Protein AF-A0AAE1ISF0-F1 (afdb_monomer)

Structure (mmCIF, N/CA/C/O backbone):
data_AF-A0AAE1ISF0-F1
#
_entry.id   AF-A0AAE1ISF0-F1
#
loop_
_atom_site.group_PDB
_atom_site.id
_atom_site.type_symbol
_atom_site.label_atom_id
_atom_site.label_alt_id
_atom_site.label_comp_id
_atom_site.label_asym_id
_atom_site.label_entity_id
_atom_site.label_seq_id
_atom_site.pdbx_PDB_ins_code
_atom_site.Cartn_x
_atom_site.Cartn_y
_atom_site.Cartn_z
_atom_site.occupancy
_atom_site.B_iso_or_equiv
_atom_site.auth_seq_id
_atom_site.auth_comp_id
_atom_site.auth_asym_id
_atom_site.auth_atom_id
_atom_site.pdbx_PDB_model_num
ATOM 1 N N . MET A 1 1 ? 34.590 -32.516 -6.963 1.00 61.50 1 MET A N 1
ATOM 2 C CA . MET A 1 1 ? 34.085 -32.127 -5.624 1.00 61.50 1 MET A CA 1
ATOM 3 C C . MET A 1 1 ? 33.692 -30.643 -5.489 1.00 61.50 1 MET A C 1
ATOM 5 O O . MET A 1 1 ? 33.283 -30.258 -4.407 1.00 61.50 1 MET A O 1
ATOM 9 N N . ALA A 1 2 ? 33.742 -29.806 -6.541 1.00 74.88 2 ALA A N 1
ATOM 10 C CA . ALA A 1 2 ? 33.439 -28.364 -6.428 1.00 74.88 2 ALA A CA 1
ATOM 11 C C . ALA A 1 2 ? 32.030 -27.944 -6.907 1.00 74.88 2 ALA A C 1
ATOM 13 O O . ALA A 1 2 ? 31.653 -26.792 -6.751 1.00 74.88 2 ALA A O 1
ATOM 14 N N . ILE A 1 3 ? 31.241 -28.858 -7.481 1.00 84.19 3 ILE A N 1
ATOM 15 C CA . ILE A 1 3 ? 29.954 -28.531 -8.129 1.00 84.19 3 ILE A CA 1
ATOM 16 C C . ILE A 1 3 ? 28.815 -28.418 -7.100 1.00 84.19 3 ILE A C 1
ATOM 18 O O . ILE A 1 3 ? 27.972 -27.531 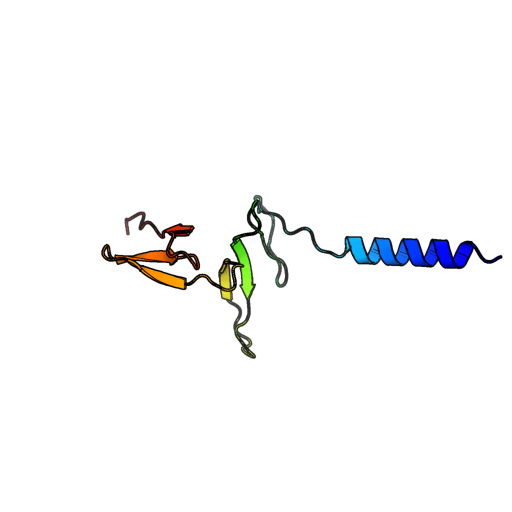-7.187 1.00 84.19 3 ILE A O 1
ATOM 22 N N . LEU A 1 4 ? 28.829 -29.285 -6.083 1.00 86.88 4 LEU A N 1
ATOM 23 C CA . LEU A 1 4 ? 27.817 -29.337 -5.026 1.00 86.88 4 LEU A CA 1
ATOM 24 C C . LEU A 1 4 ? 27.606 -27.998 -4.276 1.00 86.88 4 LEU A C 1
ATOM 26 O O . LEU A 1 4 ? 26.449 -27.603 -4.129 1.00 86.88 4 LEU A O 1
ATOM 30 N N . PRO A 1 5 ? 28.650 -27.257 -3.842 1.00 89.94 5 PRO A N 1
ATOM 31 C CA . PRO A 1 5 ? 28.449 -25.979 -3.153 1.00 89.94 5 PRO A CA 1
ATOM 32 C C . PRO A 1 5 ? 27.880 -24.880 -4.062 1.00 89.94 5 PRO A C 1
ATOM 34 O O . PRO A 1 5 ? 27.084 -24.071 -3.595 1.00 89.94 5 PRO A O 1
ATOM 37 N N . TYR A 1 6 ? 28.217 -24.869 -5.358 1.00 90.50 6 TYR A N 1
ATOM 38 C CA . TYR A 1 6 ? 27.648 -23.914 -6.318 1.00 90.50 6 TYR A CA 1
ATOM 39 C C . TYR A 1 6 ? 26.161 -24.174 -6.564 1.00 90.50 6 TYR A C 1
ATOM 41 O O . TYR A 1 6 ? 25.362 -23.240 -6.557 1.00 90.50 6 TYR A O 1
ATOM 49 N N . VAL A 1 7 ? 25.773 -25.443 -6.719 1.00 92.88 7 VAL A N 1
ATOM 50 C CA . VAL A 1 7 ? 24.361 -25.831 -6.857 1.00 92.88 7 VAL A CA 1
ATOM 51 C C . VAL A 1 7 ? 23.573 -25.445 -5.603 1.00 92.88 7 VAL A C 1
ATOM 53 O O . VAL 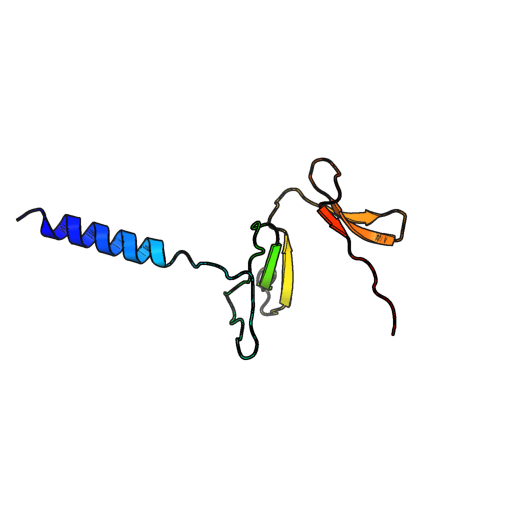A 1 7 ? 22.497 -24.859 -5.709 1.00 92.88 7 VAL A O 1
ATOM 56 N N . LEU A 1 8 ? 24.127 -25.688 -4.411 1.00 90.19 8 LEU A N 1
ATOM 57 C CA . LEU A 1 8 ? 23.486 -25.305 -3.154 1.00 90.19 8 LEU A CA 1
ATOM 58 C C . LEU A 1 8 ? 23.349 -23.778 -3.015 1.00 90.19 8 LEU A C 1
ATOM 60 O O . LEU A 1 8 ? 22.307 -23.296 -2.572 1.00 90.19 8 LEU A O 1
ATOM 64 N N . ALA A 1 9 ? 24.360 -23.007 -3.422 1.00 90.94 9 ALA A N 1
ATOM 65 C CA . ALA A 1 9 ? 24.307 -21.545 -3.417 1.00 90.94 9 ALA A CA 1
ATOM 66 C C . ALA A 1 9 ? 23.224 -21.000 -4.367 1.00 90.94 9 ALA A C 1
ATOM 68 O O . ALA A 1 9 ? 22.468 -20.109 -3.984 1.00 90.94 9 ALA A O 1
ATOM 69 N N . LEU A 1 10 ? 23.092 -21.575 -5.567 1.00 89.88 10 LEU A N 1
ATOM 70 C CA . LEU A 1 10 ? 22.059 -21.198 -6.540 1.00 89.88 10 LEU A CA 1
ATOM 71 C C . LEU A 1 10 ? 20.643 -21.504 -6.034 1.00 89.88 10 LEU A C 1
ATOM 73 O O . LEU A 1 10 ? 19.749 -20.676 -6.192 1.00 89.88 10 LEU A O 1
ATOM 77 N N . ILE A 1 11 ? 20.442 -22.649 -5.375 1.00 89.31 11 ILE A N 1
ATOM 78 C CA . ILE A 1 11 ? 19.148 -23.008 -4.772 1.00 89.31 11 ILE A CA 1
ATOM 79 C C . ILE A 1 11 ? 18.780 -22.028 -3.652 1.00 89.31 11 ILE A C 1
ATOM 81 O O . ILE A 1 11 ? 17.641 -21.571 -3.591 1.00 89.31 11 ILE A O 1
ATOM 85 N N . ASN A 1 12 ? 19.734 -21.662 -2.790 1.00 84.06 12 ASN A N 1
ATOM 86 C CA . ASN A 1 12 ? 19.497 -20.680 -1.728 1.00 84.06 12 ASN A CA 1
ATOM 87 C C . ASN A 1 12 ? 19.185 -19.289 -2.291 1.00 84.06 12 ASN A C 1
ATOM 89 O O . ASN A 1 12 ? 18.264 -18.633 -1.809 1.00 84.06 12 ASN A O 1
ATOM 93 N N . LEU A 1 13 ? 19.900 -18.861 -3.334 1.00 84.19 13 LEU A N 1
ATOM 94 C CA . LEU A 1 13 ? 19.624 -17.602 -4.022 1.00 84.19 13 LEU A CA 1
ATOM 95 C C . LEU A 1 13 ? 18.221 -17.606 -4.643 1.00 84.19 13 LEU A C 1
ATOM 97 O O . LEU A 1 13 ? 17.473 -16.652 -4.470 1.00 84.19 13 LEU A O 1
ATOM 101 N N . PHE A 1 14 ? 17.823 -18.700 -5.293 1.00 79.19 14 PHE A N 1
ATOM 102 C CA . PHE A 1 14 ? 16.489 -18.849 -5.876 1.00 79.19 14 PHE A CA 1
ATOM 103 C C . PHE A 1 14 ? 15.376 -18.862 -4.811 1.00 79.19 14 PHE A C 1
ATOM 105 O O . PHE A 1 14 ? 14.359 -18.181 -4.951 1.00 79.19 14 PHE A O 1
ATOM 112 N N . MET A 1 15 ? 15.582 -19.570 -3.698 1.00 75.81 15 MET A N 1
ATOM 113 C CA . MET A 1 15 ? 14.682 -19.563 -2.533 1.00 75.81 15 MET A CA 1
ATOM 114 C C . MET A 1 15 ? 14.585 -18.172 -1.886 1.00 75.81 15 MET A C 1
ATOM 116 O O . MET A 1 15 ? 13.537 -17.790 -1.372 1.00 75.81 15 MET A O 1
ATOM 120 N N . PHE A 1 16 ? 15.661 -17.385 -1.927 1.00 70.00 16 PHE A N 1
ATOM 121 C CA . PHE A 1 16 ? 15.654 -15.996 -1.477 1.00 70.00 16 PHE A CA 1
ATOM 122 C C . PHE A 1 16 ? 14.887 -15.088 -2.450 1.00 70.00 16 PHE A C 1
ATOM 124 O O . PHE A 1 16 ? 14.050 -14.299 -2.019 1.00 70.00 16 PHE A O 1
ATOM 131 N N . CYS A 1 17 ? 15.090 -15.244 -3.761 1.00 66.25 17 CYS A N 1
ATOM 132 C CA . CYS A 1 17 ? 14.356 -14.499 -4.787 1.00 66.25 17 CYS A CA 1
ATOM 133 C C . CYS A 1 17 ? 12.850 -14.792 -4.762 1.00 66.25 17 CYS A C 1
ATOM 135 O O . CYS A 1 17 ? 12.052 -13.880 -4.940 1.00 66.25 17 CYS A O 1
ATOM 137 N N . THR A 1 18 ? 12.435 -16.028 -4.484 1.00 58.41 18 THR A N 1
ATOM 138 C CA . THR A 1 18 ? 11.008 -16.392 -4.367 1.00 58.41 18 THR A CA 1
ATOM 139 C C . THR A 1 18 ? 10.333 -15.836 -3.108 1.00 58.41 18 THR A C 1
ATOM 141 O O . THR A 1 18 ? 9.105 -15.788 -3.049 1.00 58.41 18 THR A O 1
ATOM 144 N N . ARG A 1 19 ? 11.099 -15.339 -2.122 1.00 57.62 19 ARG A N 1
ATOM 145 C CA . ARG A 1 19 ? 10.560 -14.533 -1.011 1.00 57.62 19 ARG A CA 1
ATOM 146 C C . ARG A 1 19 ? 10.262 -13.083 -1.391 1.00 57.62 19 ARG A C 1
ATOM 148 O O . ARG A 1 19 ? 9.696 -12.368 -0.563 1.00 57.62 19 ARG A O 1
ATOM 155 N N . LEU A 1 20 ? 10.606 -12.632 -2.601 1.00 55.81 20 LEU A N 1
ATOM 156 C CA . LEU A 1 20 ? 10.102 -11.364 -3.128 1.00 55.81 20 LEU A CA 1
ATOM 157 C C . LEU A 1 20 ? 8.590 -11.527 -3.335 1.00 55.81 20 LEU A C 1
ATOM 159 O O . LEU A 1 20 ? 8.129 -12.079 -4.328 1.00 55.81 20 LEU A O 1
ATOM 163 N N . SER A 1 21 ? 7.832 -11.135 -2.312 1.00 57.88 21 SER A N 1
ATOM 164 C CA . SER A 1 21 ? 6.384 -11.299 -2.218 1.00 57.88 21 SER A CA 1
ATOM 165 C C . SER A 1 21 ? 5.686 -10.747 -3.460 1.00 57.88 21 SER A C 1
ATOM 167 O O . SER A 1 21 ? 5.759 -9.551 -3.735 1.00 57.88 21 SER A O 1
ATOM 169 N N . TYR A 1 22 ? 4.949 -11.606 -4.163 1.00 58.59 22 TYR A N 1
ATOM 170 C CA . TYR A 1 22 ? 3.969 -11.179 -5.154 1.00 58.59 22 TYR A CA 1
ATOM 171 C C . TYR A 1 22 ? 2.799 -10.534 -4.404 1.00 58.59 22 TYR A C 1
ATOM 173 O O . TYR A 1 22 ? 2.096 -11.206 -3.645 1.00 58.59 22 TYR A O 1
ATOM 181 N N . ALA A 1 23 ? 2.646 -9.218 -4.532 1.00 63.81 23 ALA A N 1
ATOM 182 C CA . ALA A 1 23 ? 1.475 -8.528 -4.010 1.00 63.81 23 ALA A CA 1
ATOM 183 C C . ALA A 1 23 ? 0.292 -8.818 -4.940 1.00 63.81 23 ALA A C 1
ATOM 185 O O . ALA A 1 23 ? 0.409 -8.679 -6.156 1.00 63.81 23 ALA A O 1
ATOM 186 N N . THR A 1 24 ? -0.821 -9.278 -4.377 1.00 77.81 24 THR A N 1
ATOM 187 C CA . THR A 1 24 ? -2.033 -9.581 -5.144 1.00 77.81 24 THR A CA 1
ATOM 188 C C . THR A 1 24 ? -2.815 -8.292 -5.377 1.00 77.81 24 THR A C 1
ATOM 190 O O . THR A 1 24 ? -2.832 -7.422 -4.516 1.00 77.81 24 THR A O 1
ATOM 193 N N . ASP A 1 25 ? -3.472 -8.136 -6.523 1.00 87.94 25 ASP A N 1
ATOM 194 C CA . ASP A 1 25 ? -4.306 -6.955 -6.810 1.00 87.94 25 ASP A CA 1
ATOM 195 C C . ASP A 1 25 ? -5.753 -7.117 -6.315 1.00 87.94 25 ASP A C 1
ATOM 197 O O . ASP A 1 25 ? -6.526 -6.161 -6.298 1.00 87.94 25 ASP A O 1
ATOM 201 N N . THR A 1 26 ? -6.107 -8.329 -5.880 1.00 89.00 26 THR A N 1
ATOM 202 C CA . THR A 1 26 ? -7.466 -8.728 -5.517 1.00 89.00 26 THR A CA 1
ATOM 203 C C . THR A 1 26 ? -7.479 -9.420 -4.154 1.00 89.00 26 THR A C 1
ATOM 205 O O . THR A 1 26 ? -6.592 -10.217 -3.846 1.00 89.00 26 THR A O 1
ATOM 208 N N . LEU A 1 27 ? -8.511 -9.138 -3.356 1.00 90.06 27 LEU A N 1
ATOM 209 C CA . LEU A 1 27 ? -8.853 -9.864 -2.133 1.00 90.06 27 LEU A CA 1
ATOM 210 C C . LEU A 1 27 ? -10.232 -10.494 -2.332 1.00 90.06 27 LEU A C 1
ATOM 212 O O . LEU A 1 27 ? -11.210 -9.778 -2.547 1.00 90.06 27 LEU A O 1
ATOM 216 N N . THR A 1 28 ? -10.320 -11.822 -2.305 1.00 90.00 28 THR A N 1
ATOM 217 C CA . THR A 1 28 ? -11.604 -12.513 -2.488 1.00 90.00 28 THR A CA 1
ATOM 218 C C . THR A 1 28 ? -12.331 -12.694 -1.161 1.00 90.00 28 THR A C 1
ATOM 220 O O . THR A 1 28 ? -11.758 -12.539 -0.081 1.00 90.00 28 THR A O 1
ATOM 223 N N . GLN A 1 29 ? -13.606 -13.078 -1.228 1.00 91.69 29 GLN A N 1
ATOM 224 C CA . GLN A 1 29 ? -14.379 -13.417 -0.037 1.00 91.69 29 GLN A CA 1
ATOM 225 C C . GLN A 1 29 ? -13.638 -14.459 0.820 1.00 91.69 29 GLN A C 1
ATOM 227 O O . GLN A 1 29 ? -13.000 -15.370 0.288 1.00 91.69 29 GLN A O 1
ATOM 232 N N . PHE A 1 30 ? -13.722 -14.301 2.144 1.00 93.00 30 PHE A N 1
ATOM 233 C CA . PHE A 1 30 ? -13.062 -15.141 3.156 1.00 93.00 30 PHE A CA 1
ATOM 234 C C . PHE A 1 30 ? -11.529 -15.060 3.206 1.00 93.00 30 PHE A C 1
ATOM 236 O O . PHE A 1 30 ? -10.917 -15.741 4.027 1.00 93.00 30 PHE A O 1
ATOM 243 N N . GLN A 1 31 ? -10.897 -14.211 2.391 1.00 90.00 31 GLN A N 1
ATOM 244 C CA . GLN A 1 31 ? -9.484 -13.882 2.548 1.00 90.00 31 GLN A CA 1
ATOM 245 C C . GLN A 1 31 ? -9.315 -12.690 3.490 1.00 90.00 31 GLN A C 1
ATOM 247 O O . GLN A 1 31 ? -10.084 -11.731 3.462 1.00 90.00 31 GLN A O 1
ATOM 252 N N . SER A 1 32 ? -8.275 -12.743 4.316 1.00 89.00 32 SER A N 1
ATOM 253 C CA . SER A 1 32 ? -7.848 -11.637 5.171 1.00 89.00 32 SER A CA 1
ATOM 254 C C . SER A 1 32 ? -6.523 -11.074 4.673 1.00 89.00 32 SER A C 1
ATOM 256 O O . SER A 1 32 ? -5.648 -11.844 4.274 1.00 89.00 32 SER A O 1
ATOM 258 N N . LEU A 1 33 ? -6.344 -9.756 4.765 1.00 88.94 33 LEU A N 1
ATOM 259 C CA . LEU A 1 33 ? -5.059 -9.096 4.538 1.00 88.94 33 LEU A CA 1
ATOM 260 C C . LEU A 1 33 ? -4.347 -8.923 5.893 1.00 88.94 33 LEU A C 1
ATOM 262 O O . LEU A 1 33 ? -4.750 -8.051 6.662 1.00 88.94 33 LEU A O 1
ATOM 266 N N . PRO A 1 34 ? -3.358 -9.766 6.244 1.00 84.94 34 PRO A N 1
ATOM 267 C CA . PRO A 1 34 ? -2.657 -9.638 7.517 1.00 84.94 34 P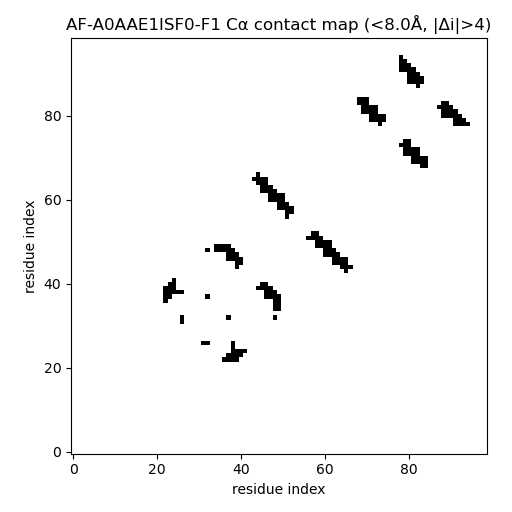RO A CA 1
ATOM 268 C C . PRO A 1 34 ? -1.705 -8.436 7.501 1.00 84.94 34 PRO A C 1
ATOM 270 O O . PRO A 1 34 ? -1.314 -7.951 6.437 1.00 84.94 34 PRO A O 1
ATOM 273 N N . ASP A 1 35 ? -1.299 -7.988 8.689 1.00 80.19 35 ASP A N 1
ATOM 274 C CA . ASP A 1 35 ? -0.323 -6.906 8.829 1.00 80.19 35 ASP A CA 1
ATOM 275 C C . ASP A 1 35 ? 0.995 -7.235 8.098 1.00 80.19 35 ASP A C 1
ATOM 277 O O . ASP A 1 35 ? 1.432 -8.390 8.036 1.00 80.19 35 ASP A O 1
ATOM 281 N N . GLY A 1 36 ? 1.599 -6.223 7.477 1.00 82.38 36 GLY A N 1
ATOM 282 C CA . GLY A 1 36 ? 2.779 -6.365 6.618 1.00 82.38 36 GLY A CA 1
ATOM 283 C C . GLY A 1 36 ? 2.523 -6.935 5.213 1.00 82.38 36 GLY A C 1
ATOM 284 O O . GLY A 1 36 ? 3.461 -7.001 4.416 1.00 82.38 36 GLY A O 1
ATOM 285 N N . ARG A 1 37 ? 1.288 -7.325 4.866 1.00 88.00 37 ARG A N 1
ATOM 286 C CA . ARG A 1 37 ? 0.883 -7.616 3.479 1.00 88.00 37 ARG A CA 1
ATOM 287 C C . ARG A 1 37 ? 0.120 -6.435 2.891 1.00 88.00 37 ARG A C 1
ATOM 289 O O . ARG A 1 37 ? -0.595 -5.722 3.590 1.00 88.00 37 ARG A O 1
ATOM 296 N N . THR A 1 38 ? 0.233 -6.282 1.579 1.00 91.81 38 THR A N 1
ATOM 297 C CA . THR A 1 38 ? -0.462 -5.240 0.827 1.00 91.81 38 THR A CA 1
ATOM 298 C C . THR A 1 38 ? -1.049 -5.794 -0.463 1.00 91.81 38 THR A C 1
ATOM 300 O O . THR A 1 38 ? -0.581 -6.809 -0.991 1.00 91.81 38 THR A O 1
ATOM 303 N N . LEU A 1 39 ? -2.091 -5.125 -0.951 1.00 92.50 39 LEU A N 1
ATOM 304 C CA . LEU A 1 39 ? -2.615 -5.320 -2.293 1.00 92.50 39 LEU A CA 1
ATOM 305 C C . LEU A 1 39 ? -2.029 -4.247 -3.198 1.00 92.50 39 LEU A C 1
ATOM 307 O O . LEU A 1 39 ? -2.088 -3.069 -2.856 1.00 92.50 39 LEU A O 1
ATOM 311 N N . VAL A 1 40 ? -1.481 -4.634 -4.342 1.00 91.12 40 VAL A N 1
ATOM 312 C CA . VAL A 1 40 ? -0.886 -3.696 -5.301 1.00 91.12 40 VAL A CA 1
ATOM 313 C C . VAL A 1 40 ? -1.731 -3.703 -6.560 1.00 91.12 40 VAL A C 1
ATOM 315 O O . VAL A 1 40 ? -2.033 -4.770 -7.084 1.00 91.12 40 VAL A O 1
ATOM 318 N N . SER A 1 41 ? -2.126 -2.525 -7.040 1.00 89.31 41 SER A N 1
ATOM 319 C CA . SER A 1 41 ? -2.885 -2.400 -8.283 1.00 89.31 41 SER A CA 1
ATOM 320 C C . SER A 1 41 ? -2.154 -3.077 -9.442 1.00 89.31 41 SER A C 1
ATOM 322 O O . SER A 1 41 ? -0.928 -3.171 -9.454 1.00 89.31 41 SER A O 1
ATOM 324 N N . ARG A 1 42 ? -2.906 -3.519 -10.455 1.00 86.88 42 ARG A N 1
ATOM 325 C CA . ARG A 1 42 ? -2.361 -4.214 -11.633 1.00 86.88 42 ARG A CA 1
ATOM 326 C C . ARG A 1 42 ? -1.169 -3.496 -12.285 1.00 86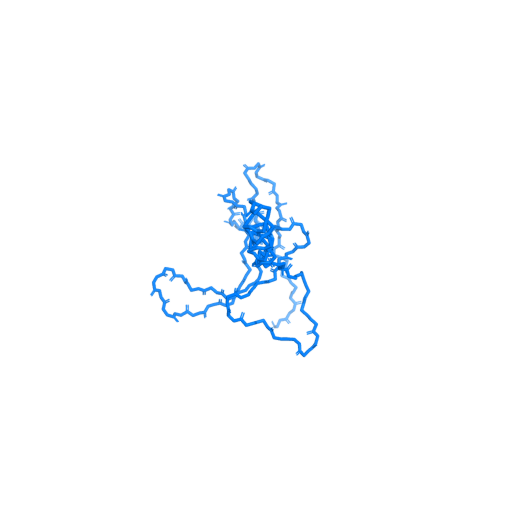.88 42 ARG A C 1
ATOM 328 O O . ARG A 1 42 ? -0.268 -4.148 -12.797 1.00 86.88 42 ARG A O 1
ATOM 335 N N . ASP A 1 43 ? -1.181 -2.168 -12.283 1.00 86.31 43 ASP A N 1
ATOM 336 C CA . ASP A 1 43 ? -0.144 -1.300 -12.850 1.00 86.31 43 ASP A CA 1
ATOM 337 C C . ASP A 1 43 ? 0.960 -0.901 -11.849 1.00 86.31 43 ASP A C 1
ATOM 339 O O . ASP A 1 43 ? 1.908 -0.213 -12.216 1.00 86.31 43 ASP A O 1
ATOM 343 N N . GLY A 1 44 ? 0.865 -1.320 -10.585 1.00 87.38 44 GLY A N 1
ATOM 344 C CA . GLY A 1 44 ? 1.840 -1.012 -9.536 1.00 87.38 44 GLY A CA 1
ATOM 345 C C . GLY A 1 44 ? 1.723 0.387 -8.923 1.00 87.38 44 GLY A C 1
ATOM 346 O O . GLY A 1 44 ? 2.502 0.721 -8.026 1.00 87.38 44 GLY A O 1
ATOM 347 N N . SER A 1 45 ? 0.771 1.194 -9.389 1.00 85.56 45 SER A N 1
ATOM 348 C CA . SER A 1 45 ? 0.577 2.594 -9.002 1.00 85.56 45 SER A CA 1
ATOM 349 C C . SER A 1 45 ? 0.086 2.766 -7.568 1.00 85.56 45 SER A C 1
ATOM 35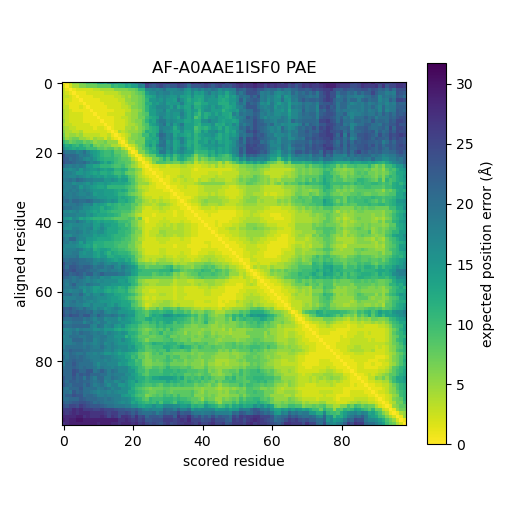1 O O . SER A 1 45 ? 0.567 3.638 -6.840 1.00 85.56 45 SER A O 1
ATOM 353 N N . PHE A 1 46 ? -0.867 1.937 -7.151 1.00 87.06 46 PHE A N 1
ATOM 354 C CA . PHE A 1 46 ? -1.540 2.041 -5.863 1.00 87.06 46 PHE A CA 1
ATOM 355 C C . PHE A 1 46 ? -1.266 0.813 -5.017 1.00 87.06 46 PHE A C 1
ATOM 357 O O . PHE A 1 46 ? -1.191 -0.309 -5.515 1.00 87.06 46 PHE A O 1
ATOM 364 N N . GLU A 1 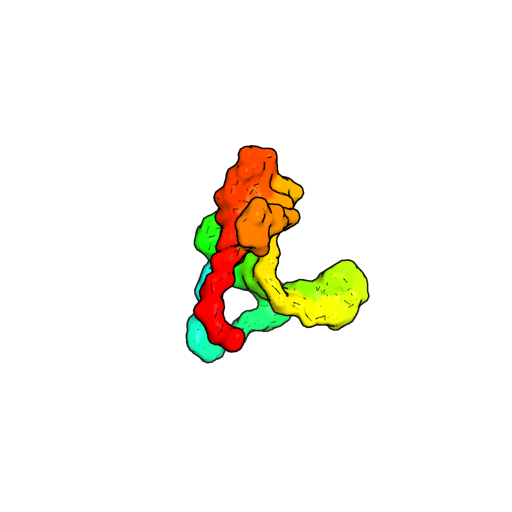47 ? -1.155 1.030 -3.716 1.00 91.69 47 GLU A N 1
ATOM 365 C CA . GLU A 1 47 ? -0.971 -0.037 -2.752 1.00 91.69 47 GLU A CA 1
ATOM 366 C C . GLU A 1 47 ? -1.905 0.171 -1.564 1.00 91.69 47 GLU A C 1
ATOM 368 O O . GLU A 1 47 ? -1.865 1.209 -0.908 1.00 91.69 47 GLU A O 1
ATOM 373 N N . LEU A 1 48 ? -2.759 -0.814 -1.306 1.00 91.69 48 LEU A N 1
ATOM 374 C CA . LEU A 1 48 ? -3.687 -0.846 -0.184 1.00 91.69 48 LEU A CA 1
ATOM 375 C C . LEU A 1 48 ? -3.112 -1.739 0.914 1.00 91.69 48 LEU A C 1
ATOM 377 O O . LEU A 1 48 ? -2.755 -2.891 0.666 1.00 91.69 48 LEU A O 1
ATOM 381 N N . GLY A 1 49 ? -3.062 -1.232 2.139 1.00 92.25 49 GLY A N 1
ATOM 382 C CA . GLY A 1 49 ? -2.654 -2.035 3.281 1.00 92.25 49 GLY A CA 1
ATOM 383 C C . GLY A 1 49 ? -2.589 -1.253 4.580 1.00 92.25 49 GLY A C 1
ATOM 384 O O . GLY A 1 49 ? -2.961 -0.079 4.651 1.00 92.25 49 GLY A O 1
ATOM 385 N N . PHE A 1 50 ? -2.125 -1.946 5.611 1.00 91.38 50 PHE A N 1
ATOM 386 C CA . PHE A 1 50 ? -1.926 -1.388 6.937 1.00 91.38 50 PHE A CA 1
ATOM 387 C C . PHE A 1 50 ? -0.574 -0.668 7.028 1.00 91.38 50 PHE A C 1
ATOM 389 O O . PHE A 1 50 ? 0.432 -1.148 6.505 1.00 91.38 50 PHE A O 1
ATOM 396 N N . PHE A 1 51 ? -0.544 0.496 7.676 1.00 87.25 51 PHE A N 1
ATOM 397 C CA . PHE A 1 51 ? 0.670 1.281 7.887 1.00 87.25 51 PHE A CA 1
ATOM 398 C C . PHE A 1 51 ? 0.674 1.987 9.244 1.00 87.25 51 PHE A C 1
ATOM 400 O O . PHE A 1 51 ? -0.361 2.428 9.745 1.00 87.25 51 PHE A O 1
ATOM 407 N N . SER A 1 52 ? 1.874 2.148 9.800 1.00 90.25 52 SER A N 1
ATOM 408 C CA . SER A 1 52 ? 2.119 2.893 11.035 1.00 90.25 52 SER A CA 1
ATOM 409 C C . SER A 1 52 ? 2.989 4.116 10.722 1.00 90.25 52 SER A C 1
ATOM 411 O O . SER A 1 52 ? 4.126 3.951 10.274 1.00 90.25 52 SER A O 1
ATOM 413 N N . PRO A 1 53 ? 2.485 5.350 10.891 1.00 85.88 53 PRO A N 1
ATOM 414 C CA . PRO A 1 53 ? 3.249 6.552 10.586 1.00 85.88 53 PRO A CA 1
ATOM 415 C C . PRO A 1 53 ? 4.350 6.793 11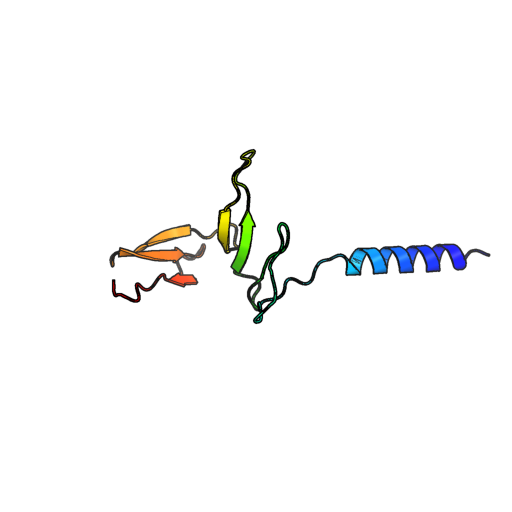.628 1.00 85.88 53 PRO A C 1
ATOM 417 O O . PRO A 1 53 ? 4.094 6.849 12.834 1.00 85.88 53 PRO A O 1
ATOM 420 N N . GLY A 1 54 ? 5.581 6.989 11.150 1.00 86.06 54 GLY A N 1
ATOM 421 C CA . GLY A 1 54 ? 6.739 7.289 11.994 1.00 86.06 54 GLY A CA 1
ATOM 422 C C . GLY A 1 54 ? 7.021 6.188 13.020 1.00 86.06 54 GLY A C 1
ATOM 423 O O . GLY A 1 54 ? 7.101 5.014 12.676 1.00 86.06 54 GLY A O 1
ATOM 424 N N . SER A 1 55 ? 7.181 6.576 14.286 1.00 87.62 55 SER A N 1
ATOM 425 C CA . SER A 1 55 ? 7.375 5.665 15.425 1.00 87.62 55 SER A CA 1
ATOM 426 C C . SER A 1 55 ? 6.080 5.364 16.194 1.00 87.62 55 SER A C 1
ATOM 428 O O . SER A 1 55 ? 6.125 4.821 17.301 1.00 87.62 55 SER A O 1
ATOM 430 N N . SER A 1 56 ? 4.920 5.736 15.642 1.00 88.88 56 SER A N 1
ATOM 431 C CA . SER A 1 56 ? 3.630 5.504 16.288 1.00 88.88 56 SER A CA 1
ATOM 432 C C . SER A 1 56 ? 3.295 4.014 16.360 1.00 88.88 56 SER A C 1
ATOM 434 O O . SER A 1 56 ? 3.595 3.247 15.447 1.00 88.88 56 SER A O 1
ATOM 436 N N . ARG A 1 57 ? 2.610 3.611 17.436 1.00 87.12 57 ARG A N 1
ATOM 437 C CA . ARG A 1 57 ? 1.996 2.276 17.557 1.00 87.12 57 ARG A CA 1
ATOM 438 C C . ARG A 1 57 ? 0.610 2.201 16.912 1.00 87.12 57 ARG A C 1
ATOM 440 O O . ARG A 1 57 ? 0.008 1.133 16.905 1.00 87.12 57 ARG A O 1
ATOM 447 N N . ASN A 1 58 ? 0.094 3.319 16.403 1.00 90.00 58 ASN A N 1
ATOM 448 C CA . ASN A 1 58 ? -1.203 3.350 15.744 1.00 90.00 58 ASN A CA 1
ATOM 449 C C . ASN A 1 58 ? -1.082 2.771 14.336 1.00 90.00 58 ASN A C 1
ATOM 451 O O . ASN A 1 58 ? -0.225 3.195 13.561 1.00 90.00 58 ASN A O 1
ATOM 455 N N . CYS A 1 59 ? -1.977 1.841 14.024 1.00 88.56 59 CYS A N 1
ATOM 456 C CA . CYS A 1 59 ? -2.086 1.207 12.724 1.00 88.56 59 CYS A CA 1
ATOM 457 C C . CYS A 1 59 ? -3.277 1.803 11.969 1.00 88.56 59 CYS A C 1
ATOM 459 O O . CYS A 1 59 ? -4.380 1.898 12.512 1.00 88.56 59 CYS A O 1
ATOM 461 N N . TYR A 1 60 ? -3.050 2.200 10.723 1.00 90.50 60 TYR A N 1
ATOM 462 C CA . TYR A 1 60 ? -4.058 2.770 9.840 1.00 90.50 60 TYR A CA 1
ATOM 463 C C . TYR A 1 60 ? -4.182 1.899 8.597 1.00 90.50 60 TYR A C 1
ATOM 465 O O . TYR A 1 60 ? -3.180 1.426 8.070 1.00 90.50 60 TYR A O 1
ATOM 473 N N . LEU A 1 61 ? -5.406 1.710 8.113 1.00 91.00 61 LEU A N 1
ATOM 474 C CA . LEU A 1 61 ? -5.655 1.136 6.795 1.00 91.00 61 LEU A CA 1
ATOM 475 C C . LEU A 1 61 ? -5.785 2.272 5.785 1.00 91.00 61 LEU A C 1
ATOM 477 O O . LEU A 1 61 ? -6.509 3.238 6.026 1.00 91.00 61 LEU A O 1
ATOM 481 N N . GLY A 1 62 ? -5.139 2.147 4.633 1.00 89.44 62 GLY A N 1
ATOM 482 C CA . GLY A 1 62 ? -5.339 3.106 3.557 1.00 89.44 62 GLY A CA 1
ATOM 483 C C . GLY A 1 62 ? -4.593 2.752 2.286 1.00 89.44 62 GLY A C 1
ATOM 484 O O . GLY A 1 62 ? -3.911 1.732 2.194 1.00 89.44 62 GLY A O 1
ATOM 485 N N . ILE A 1 63 ? -4.773 3.614 1.293 1.00 88.31 63 ILE A N 1
ATOM 486 C CA . ILE A 1 63 ? -4.201 3.465 -0.039 1.00 88.31 63 ILE A CA 1
ATOM 487 C C . ILE A 1 63 ? -3.062 4.470 -0.167 1.00 88.31 63 ILE A C 1
ATOM 489 O O . ILE A 1 63 ? -3.267 5.669 0.020 1.00 88.31 63 ILE A O 1
ATOM 493 N N . ARG A 1 64 ? -1.865 3.990 -0.504 1.00 85.44 64 ARG A N 1
ATOM 494 C CA . ARG A 1 64 ? -0.726 4.833 -0.868 1.00 85.44 64 ARG A CA 1
ATOM 495 C C . ARG A 1 64 ? -0.515 4.812 -2.373 1.00 85.44 64 ARG A C 1
ATOM 497 O O . ARG A 1 64 ? -0.633 3.768 -3.011 1.00 85.44 64 ARG A O 1
ATOM 504 N N . TYR A 1 65 ? -0.162 5.963 -2.926 1.00 86.31 65 TYR A N 1
ATOM 505 C CA . TYR A 1 65 ? 0.296 6.073 -4.304 1.00 86.31 65 TYR A CA 1
ATOM 506 C C . TYR A 1 65 ? 1.828 6.005 -4.322 1.00 86.31 65 TYR A C 1
ATOM 508 O O . TYR A 1 65 ? 2.489 6.711 -3.563 1.00 86.31 65 TYR A O 1
ATOM 516 N N . LYS A 1 66 ? 2.401 5.119 -5.142 1.00 80.44 66 LYS A N 1
ATOM 517 C CA . LYS A 1 66 ? 3.839 4.789 -5.124 1.00 80.44 66 LYS A CA 1
ATOM 518 C C . LYS A 1 66 ? 4.746 5.808 -5.816 1.00 80.44 66 LYS A C 1
ATOM 520 O O . LYS A 1 66 ? 5.965 5.658 -5.782 1.00 80.44 66 LYS A O 1
ATOM 525 N N . ASN A 1 67 ? 4.186 6.828 -6.458 1.00 78.25 67 ASN A N 1
ATOM 526 C CA . ASN A 1 67 ? 4.983 7.821 -7.161 1.00 78.25 67 ASN A CA 1
ATOM 527 C C . ASN A 1 67 ? 5.476 8.909 -6.196 1.00 78.25 67 ASN A C 1
ATOM 529 O O . ASN A 1 67 ? 4.687 9.694 -5.671 1.00 78.25 67 ASN A O 1
ATOM 533 N N . ASN A 1 68 ? 6.798 8.997 -6.035 1.00 72.44 68 ASN A N 1
ATOM 534 C CA . ASN A 1 68 ? 7.477 9.950 -5.149 1.00 72.44 68 ASN A CA 1
ATOM 535 C C . ASN A 1 68 ? 7.327 11.421 -5.561 1.00 72.44 68 ASN A C 1
ATOM 537 O O . ASN A 1 68 ? 7.914 12.303 -4.939 1.00 72.44 68 ASN A O 1
ATOM 541 N N . SER A 1 69 ? 6.617 11.712 -6.644 1.00 81.88 69 SER A N 1
ATOM 542 C CA . SER A 1 69 ? 6.539 13.063 -7.187 1.00 81.88 69 SER A CA 1
ATOM 543 C C . SER A 1 69 ? 5.140 13.446 -7.619 1.00 81.88 69 SER A C 1
ATOM 545 O O . SER A 1 69 ? 4.935 14.146 -8.606 1.00 81.88 69 SER A O 1
ATOM 547 N N . SER A 1 70 ? 4.155 12.930 -6.905 1.00 84.94 70 SER A N 1
ATOM 548 C CA . SER A 1 70 ? 2.762 13.271 -7.127 1.00 84.94 70 SER A CA 1
ATOM 549 C C . SER A 1 70 ? 2.180 13.952 -5.908 1.00 84.94 70 SER A C 1
ATOM 551 O O . SER A 1 70 ? 2.630 13.736 -4.785 1.00 84.94 70 SER A O 1
ATOM 553 N N . MET A 1 71 ? 1.217 14.830 -6.153 1.00 88.00 71 MET A N 1
ATOM 554 C CA . MET A 1 71 ? 0.708 15.765 -5.161 1.00 88.00 71 MET A CA 1
ATOM 555 C C . MET A 1 71 ? -0.786 15.566 -4.980 1.00 88.00 71 MET A C 1
ATOM 557 O O . MET A 1 71 ? -1.530 15.476 -5.955 1.00 88.00 71 MET A O 1
ATOM 561 N N . LEU A 1 72 ? -1.214 15.530 -3.723 1.00 88.81 72 LEU A N 1
ATOM 562 C CA . LEU A 1 72 ? -2.619 15.602 -3.365 1.00 88.81 72 LEU A CA 1
ATOM 563 C C . LEU A 1 72 ? -3.064 17.066 -3.405 1.00 88.81 72 LEU A C 1
ATOM 565 O O . LEU A 1 72 ? -2.439 17.910 -2.766 1.00 88.81 72 LEU A O 1
ATOM 569 N N . ASN A 1 73 ? -4.128 17.366 -4.140 1.00 91.31 73 ASN A N 1
ATOM 570 C CA . ASN A 1 73 ? -4.679 18.712 -4.252 1.00 91.31 73 ASN A CA 1
ATOM 571 C C . ASN A 1 73 ? -6.215 18.679 -4.218 1.00 91.31 73 ASN A C 1
ATOM 573 O O . ASN A 1 73 ? -6.823 17.638 -4.457 1.00 91.31 73 ASN A O 1
ATOM 577 N N . ILE A 1 74 ? -6.837 19.822 -3.941 1.00 90.50 74 ILE A N 1
ATOM 578 C CA . ILE A 1 74 ? -8.267 20.056 -4.140 1.00 90.50 74 ILE A CA 1
ATOM 579 C C . ILE A 1 74 ? -8.400 20.933 -5.385 1.00 90.50 74 ILE A C 1
ATOM 581 O O . ILE A 1 74 ? -7.800 22.006 -5.461 1.00 90.50 74 ILE A O 1
ATOM 585 N N . ASN A 1 75 ? -9.128 20.456 -6.393 1.00 89.94 75 ASN A N 1
ATOM 586 C CA . ASN A 1 75 ? -9.333 21.224 -7.618 1.00 89.94 75 ASN A CA 1
ATOM 587 C C . ASN A 1 75 ? -10.345 22.369 -7.398 1.00 89.94 75 ASN A C 1
ATOM 589 O O . ASN A 1 75 ? -10.948 22.506 -6.334 1.00 89.94 75 ASN A O 1
ATOM 593 N N . THR A 1 76 ? -10.565 23.190 -8.425 1.00 92.06 76 THR A N 1
ATOM 594 C CA . THR A 1 76 ? -11.519 24.315 -8.374 1.00 92.06 76 THR A CA 1
ATOM 595 C C . THR A 1 76 ? -12.970 23.891 -8.129 1.00 92.06 76 THR A C 1
ATOM 597 O O . THR A 1 76 ? -13.788 24.725 -7.759 1.00 92.06 76 THR A O 1
ATOM 600 N N . GLU A 1 77 ? -13.293 22.615 -8.334 1.00 91.94 77 GLU A N 1
ATOM 601 C CA . GLU A 1 77 ? -14.623 22.037 -8.124 1.00 91.94 77 GLU A CA 1
ATOM 602 C C . GLU A 1 77 ? -14.787 21.434 -6.717 1.00 91.94 77 GLU A C 1
ATOM 604 O O . GLU A 1 77 ? -15.864 20.958 -6.374 1.00 91.94 77 GLU A O 1
ATOM 609 N N . GLY A 1 78 ? -13.738 21.452 -5.887 1.00 89.56 78 GLY A N 1
ATOM 610 C CA . GLY A 1 78 ? -13.758 20.875 -4.542 1.00 89.56 78 GLY A CA 1
ATOM 611 C C . GLY A 1 78 ? -13.431 19.380 -4.487 1.00 89.56 78 GLY A C 1
ATOM 612 O O . GLY A 1 78 ? -13.443 18.798 -3.403 1.00 89.56 78 GLY A O 1
ATOM 613 N N . TYR A 1 79 ? -13.094 18.751 -5.615 1.00 90.44 79 TYR A N 1
ATOM 614 C CA . TYR A 1 79 ? -12.708 17.344 -5.643 1.00 90.44 79 TYR A CA 1
ATOM 615 C C . TYR A 1 79 ? -11.246 17.150 -5.268 1.00 90.44 79 TYR A C 1
ATOM 617 O O . TYR A 1 79 ? -10.352 17.888 -5.691 1.00 90.44 79 TYR A O 1
ATOM 625 N N . LEU A 1 80 ? -11.005 16.086 -4.512 1.00 90.06 80 LEU A N 1
ATOM 626 C CA . LEU A 1 80 ? -9.672 15.650 -4.140 1.00 90.06 80 LEU A CA 1
ATOM 627 C C . LEU A 1 80 ? -9.038 14.899 -5.319 1.00 90.06 8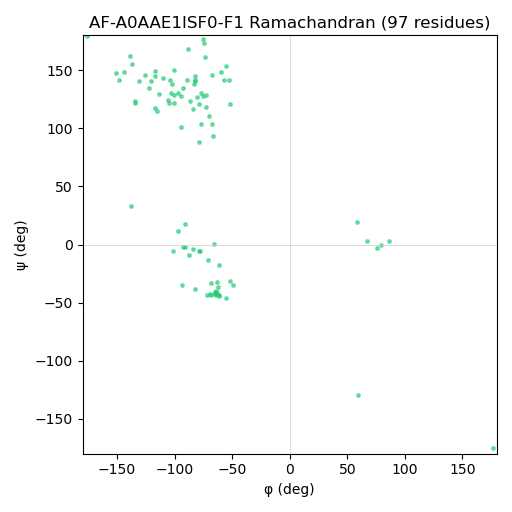0 LEU A C 1
ATOM 629 O O . LEU A 1 80 ? -9.579 13.908 -5.809 1.00 90.06 80 LEU A O 1
ATOM 633 N N . VAL A 1 81 ? -7.899 15.395 -5.793 1.00 91.12 81 VAL A N 1
ATOM 634 C CA . VAL A 1 81 ? -7.184 14.896 -6.973 1.00 91.12 81 VAL A CA 1
ATOM 635 C C . VAL A 1 81 ? -5.737 14.561 -6.641 1.00 91.12 81 VAL A C 1
ATOM 637 O O . VAL A 1 81 ? -5.094 15.241 -5.841 1.00 91.12 81 VAL A O 1
ATOM 640 N N . ILE A 1 82 ? -5.203 13.532 -7.297 1.00 88.56 82 ILE A N 1
ATOM 641 C CA . ILE A 1 82 ? -3.765 13.250 -7.324 1.00 88.56 82 ILE A CA 1
ATOM 642 C C . ILE A 1 82 ? -3.216 13.756 -8.652 1.00 88.56 82 ILE A C 1
ATOM 644 O O . ILE A 1 82 ? -3.652 13.317 -9.718 1.00 88.56 82 ILE A O 1
ATOM 648 N N . LEU A 1 83 ? -2.249 14.665 -8.581 1.00 89.50 83 LEU A N 1
ATOM 649 C CA . LEU A 1 83 ? -1.561 15.243 -9.730 1.00 89.50 83 LEU A CA 1
ATOM 650 C C . LEU A 1 83 ? -0.182 14.609 -9.902 1.00 89.50 83 LEU A C 1
ATOM 652 O O . LEU A 1 83 ? 0.541 14.429 -8.923 1.00 89.50 83 LEU A O 1
ATOM 656 N N . SER A 1 84 ? 0.197 14.303 -11.140 1.00 86.56 84 SER A N 1
ATOM 657 C CA . SER A 1 84 ? 1.570 13.918 -11.486 1.00 86.56 84 SER A CA 1
ATOM 658 C C . SER A 1 84 ? 2.517 15.129 -11.479 1.00 86.56 84 SER A C 1
ATOM 660 O O . SER A 1 84 ? 2.068 16.274 -11.409 1.00 86.56 84 SER A O 1
ATOM 662 N N . GLN A 1 85 ? 3.827 14.893 -11.642 1.00 85.69 85 GLN A N 1
ATOM 663 C CA . GLN A 1 85 ? 4.828 15.958 -11.850 1.00 85.69 85 GLN A CA 1
ATOM 664 C C . GLN A 1 85 ? 4.463 16.915 -12.995 1.00 85.69 85 GLN A C 1
ATOM 666 O O . GLN A 1 85 ? 4.783 18.097 -12.943 1.00 85.69 85 GLN A O 1
ATOM 671 N N . ASN A 1 86 ? 3.777 16.406 -14.020 1.00 88.19 86 ASN A N 1
ATOM 672 C CA . ASN A 1 86 ? 3.400 17.170 -15.206 1.00 88.19 86 ASN A CA 1
ATOM 673 C C . ASN A 1 86 ? 2.018 17.830 -15.056 1.00 88.19 86 ASN A C 1
ATOM 675 O O . ASN A 1 86 ? 1.394 18.167 -16.058 1.00 88.19 86 ASN A O 1
ATOM 679 N N . HIS A 1 87 ? 1.507 17.962 -13.826 1.00 85.50 87 HIS A N 1
ATOM 680 C CA . HIS A 1 87 ? 0.178 18.501 -13.509 1.00 85.50 87 HIS A CA 1
ATOM 681 C C . HIS A 1 87 ? -0.999 17.750 -14.157 1.00 85.50 87 HIS A C 1
ATOM 683 O O . HIS A 1 87 ? -2.111 18.272 -14.227 1.00 85.50 87 HIS A O 1
ATOM 689 N N . THR A 1 88 ? -0.796 16.508 -14.603 1.00 89.75 88 THR A N 1
ATOM 690 C CA . THR A 1 88 ? -1.891 15.670 -15.107 1.00 89.75 88 THR A CA 1
ATOM 691 C C . THR A 1 88 ? -2.632 15.009 -13.950 1.00 89.75 88 THR A C 1
ATOM 693 O O . THR A 1 88 ? -2.009 14.572 -12.980 1.00 89.75 88 THR A O 1
ATOM 696 N N . VAL A 1 89 ? -3.959 14.911 -14.049 1.00 89.00 89 VAL A N 1
ATOM 697 C CA . VAL A 1 89 ? -4.776 14.188 -13.065 1.00 89.00 89 VAL A CA 1
ATOM 698 C C . VAL A 1 89 ? -4.552 12.689 -13.241 1.00 89.00 89 VAL A C 1
ATOM 700 O O . VAL A 1 89 ? -4.837 12.132 -14.298 1.00 89.00 89 VAL A O 1
ATOM 703 N N . VAL A 1 90 ? -4.028 12.047 -12.201 1.00 86.94 90 VAL A N 1
ATOM 704 C CA . VAL A 1 90 ? -3.803 10.594 -12.137 1.00 86.94 90 VAL A CA 1
ATOM 705 C C . VAL A 1 90 ? -4.984 9.893 -11.477 1.00 86.94 90 VAL A C 1
ATOM 707 O O . VAL A 1 90 ? -5.332 8.772 -11.836 1.00 86.94 90 VAL A O 1
ATOM 710 N N . TRP A 1 91 ? -5.604 10.550 -10.499 1.00 85.06 91 TRP A N 1
ATOM 711 C CA . TRP A 1 91 ? -6.739 10.011 -9.764 1.00 85.06 91 TRP A CA 1
ATOM 712 C C . TRP A 1 91 ? -7.650 11.138 -9.275 1.00 85.06 91 TRP A C 1
ATOM 714 O O . TRP A 1 91 ? -7.170 12.231 -8.967 1.00 85.06 91 TRP A O 1
ATOM 724 N N . LEU A 1 92 ? -8.951 10.861 -9.198 1.00 87.50 92 LEU A N 1
ATOM 725 C CA . LEU A 1 92 ? -10.005 11.792 -8.798 1.00 87.50 92 LEU A CA 1
ATOM 726 C C . LEU A 1 92 ? -10.946 11.093 -7.809 1.00 87.50 92 LEU A C 1
ATOM 728 O O . LEU A 1 92 ? -11.539 10.064 -8.141 1.00 87.50 92 LEU A O 1
ATOM 732 N N . ALA A 1 93 ? -11.123 11.678 -6.625 1.00 83.94 93 ALA A N 1
ATOM 733 C CA . ALA A 1 93 ? -12.192 11.309 -5.710 1.00 83.94 93 ALA A CA 1
ATOM 734 C C . ALA A 1 93 ? -13.494 11.918 -6.217 1.00 83.94 93 ALA A C 1
ATOM 736 O O . ALA A 1 93 ? -13.737 13.114 -6.056 1.00 83.94 93 ALA A O 1
ATOM 737 N N . ILE A 1 94 ? -14.344 11.091 -6.810 1.00 82.25 94 ILE A N 1
ATOM 738 C CA . ILE A 1 94 ? -15.704 11.498 -7.139 1.00 82.25 94 ILE A CA 1
ATOM 739 C C . ILE A 1 94 ? -16.549 11.223 -5.897 1.00 82.25 94 ILE A C 1
ATOM 741 O O . ILE A 1 94 ? -16.585 10.090 -5.410 1.00 82.25 94 ILE A O 1
ATOM 745 N N . GLN A 1 95 ? -17.224 12.241 -5.365 1.00 66.69 95 GLN A N 1
ATOM 746 C CA . GLN A 1 95 ? -18.257 12.003 -4.362 1.00 66.69 95 GLN A CA 1
ATOM 747 C C . GLN A 1 95 ? -19.426 11.279 -5.033 1.00 66.69 95 GLN A C 1
ATOM 749 O O . GLN A 1 95 ? -20.225 11.880 -5.746 1.00 66.69 95 GLN A O 1
ATOM 754 N N . LEU A 1 96 ? -19.543 9.976 -4.788 1.00 53.75 96 LEU A N 1
ATOM 755 C CA . LEU A 1 96 ? -20.807 9.272 -4.958 1.00 53.75 96 LEU A CA 1
ATOM 756 C C . LEU A 1 96 ? -21.662 9.590 -3.719 1.00 53.75 96 LEU A C 1
ATOM 758 O O . LEU A 1 96 ? -21.571 8.897 -2.710 1.00 53.75 96 LEU A O 1
ATOM 762 N N . TYR A 1 97 ? -22.430 10.682 -3.748 1.00 56.19 97 TYR A N 1
ATOM 763 C CA . TYR A 1 97 ? -23.466 10.954 -2.734 1.00 56.19 97 TYR A CA 1
ATOM 764 C C . TYR A 1 97 ? -24.510 9.804 -2.733 1.00 56.19 97 TYR A C 1
ATOM 766 O O . TYR A 1 97 ? -24.730 9.183 -3.772 1.00 56.19 97 TYR A O 1
ATOM 774 N N . ASN A 1 98 ? -25.168 9.407 -1.633 1.00 41.12 98 ASN A N 1
ATOM 775 C CA . ASN A 1 98 ? -25.787 10.187 -0.554 1.00 41.12 98 ASN A CA 1
ATOM 776 C C . ASN A 1 98 ? -25.740 9.447 0.805 1.00 41.12 98 ASN A C 1
ATOM 778 O O . ASN A 1 98 ? -26.037 8.253 0.852 1.00 41.12 98 ASN A O 1
ATOM 782 N N . PHE A 1 99 ? -25.503 10.180 1.895 1.00 46.50 99 PHE A N 1
ATOM 783 C CA . PHE A 1 99 ? -26.134 9.933 3.198 1.00 46.50 99 PHE A CA 1
ATOM 784 C C . PHE A 1 99 ? -26.873 11.205 3.606 1.00 46.50 99 PHE A C 1
ATOM 786 O O . PHE A 1 99 ? -26.321 12.294 3.321 1.00 46.50 99 PHE A O 1
#

Nearest PDB structures (foldseek):
  7r6s-assembly1_A  TM=4.856E-01  e=4.294E+00  Stenotrophomonas maltophilia K279a
  2nwv-assembly1_A-2  TM=2.320E-01  e=6.036E+00  Trichormus variabilis
  8cgx-assembly1_A  TM=2.579E-01  e=7.156E+00  Neurospora crassa

Solvent-accessible surface area (backbone atoms only — not comparable to full-atom values): 6310 Å² total; per-residue (Å²): 138,73,60,64,64,54,55,52,51,52,53,52,51,50,58,54,58,68,62,61,73,83,57,44,66,72,83,57,91,97,62,79,85,54,86,91,45,50,33,26,40,94,86,60,51,37,36,39,35,61,48,51,68,84,91,49,90,58,76,41,79,49,74,45,69,68,60,96,58,53,44,83,45,68,49,100,86,70,36,48,32,35,25,42,80,84,70,43,80,76,44,72,54,72,83,80,80,84,133

Organism: NCBI:txid499986

Mean predicted aligned error: 10.46 Å

InterPro domains:
  IPR036426 Bulb-type lectin domain superfamily [G3DSA:2.90.10.10] (19-94)

Radius of gyration: 20.26 Å; Cα contacts (8 Å, |Δi|>4): 115; chains: 1; bounding box: 60×56×33 Å

Foldseek 3Di:
DPVVVVVVVVVVVVVVVVVPDDAAQDDDPPDDQDAPGWHAHPVRQKIWDWDDPDPDPDIDTDIDGPDPAWDWDQDPVRWTFIAHNVRDTPDIDDPPDDD

Secondary structure (DSSP, 8-state):
--HHHHHHHHHHHHHHHTTS---BS---TT----TT-EEE-TTSSEEEEEE--TT----EEEEEE--TT-EEEE-TTS-EEEEPTTS-EEEE-------

pLDDT: mean 83.31, std 11.28, range [41.12, 93.0]

Sequence (99 aa):
MAILPYVLALINLFMFCTRLSYATDTLTQFQSLPDGRTLVS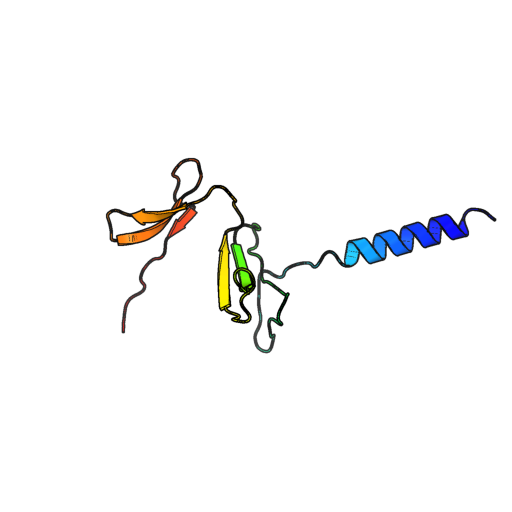RDGSFELGFFSPGSSRNCYLGIRYKNNSSMLNINTEGYLVILSQNHTVVWLAIQLYNF